Protein AF-A0A953AWW7-F1 (afdb_monomer_lite)

Foldseek 3Di:
DPDVPVCVVPVPDPDPPDPPVPVPPDPPCVCVVPPPDDQDDAQWAEWDQEPNWIWTFHFQFIWTQDPVSDTHTPDGHPGGWNYWYYDAQWIWTAHPQRWIWTDGDPPPTDIDHHDDDDPDPD

Secondary structure (DSSP, 8-state):
---TTTHHHHT-STT--PPPSHHHH--TTHHHHT-S-----SSEEEEEEETTEEEEEETTEEEEEPTTS-EEEEEE-SS-EEEEEEETTEEEEEETTS-EEEEESSS-S-EEPPPS-PPP--

Sequence (122 aa):
MPTRILDAVLGRGESAITVPALDGAFRANRRLDDAPGRFPIDRPGAIAVVSGELLVASGEEIRRLEADGSWTLVHRAKAAVTCLGGIAGGIAVGLEDGTVKIVGGPVGRRRVGPPPRGPCPG

Structure (mmCIF, N/CA/C/O backbone):
data_AF-A0A953AWW7-F1
#
_entry.id   AF-A0A953AWW7-F1
#
loop_
_atom_site.group_PDB
_atom_site.id
_atom_site.type_symbol
_atom_site.label_atom_id
_atom_site.label_alt_id
_atom_site.label_comp_id
_atom_site.label_asym_id
_atom_site.label_entity_id
_atom_site.label_seq_id
_atom_site.pdbx_PDB_ins_code
_atom_site.Cartn_x
_atom_site.Cartn_y
_atom_site.Cartn_z
_atom_site.occupancy
_atom_site.B_iso_or_equiv
_atom_site.auth_seq_id
_atom_site.auth_comp_id
_atom_site.auth_asym_id
_atom_site.auth_atom_id
_atom_site.pdbx_PDB_model_num
ATOM 1 N N . MET A 1 1 ? -15.120 -43.722 -30.038 1.00 43.38 1 MET A N 1
ATOM 2 C CA . MET A 1 1 ? -13.881 -43.010 -29.654 1.00 43.38 1 MET A CA 1
ATOM 3 C C . MET A 1 1 ? -14.191 -41.983 -28.556 1.00 43.38 1 MET A C 1
ATOM 5 O O . MET A 1 1 ? -14.335 -40.811 -28.883 1.00 43.38 1 MET A O 1
ATOM 9 N N . PRO A 1 2 ? -14.360 -42.373 -27.277 1.00 47.47 2 PRO A N 1
ATOM 10 C CA . PRO A 1 2 ? -14.602 -41.428 -26.191 1.00 47.47 2 PRO A CA 1
ATOM 11 C C . PRO A 1 2 ? -13.424 -41.446 -25.202 1.00 47.47 2 PRO A C 1
ATOM 13 O O . PRO A 1 2 ? -13.545 -41.988 -24.113 1.00 47.47 2 PRO A O 1
ATOM 16 N N . THR A 1 3 ? -12.263 -40.908 -25.583 1.00 52.38 3 THR A N 1
ATOM 17 C CA . THR A 1 3 ? -11.064 -40.945 -24.711 1.00 52.38 3 THR A CA 1
ATOM 18 C C . THR A 1 3 ? -10.692 -39.577 -24.131 1.00 52.38 3 THR A C 1
ATOM 20 O O . THR A 1 3 ? -9.959 -39.504 -23.159 1.00 52.38 3 THR A O 1
ATOM 23 N N . ARG A 1 4 ? -11.262 -38.472 -24.632 1.00 53.03 4 ARG A N 1
ATOM 24 C CA . ARG A 1 4 ? -10.834 -37.111 -24.241 1.00 53.03 4 ARG A CA 1
ATOM 25 C C . ARG A 1 4 ? -11.376 -36.589 -22.904 1.00 53.03 4 ARG A C 1
ATOM 27 O O . ARG A 1 4 ? -10.895 -35.571 -22.429 1.00 53.03 4 ARG A O 1
ATOM 34 N N . ILE A 1 5 ? -12.371 -37.246 -22.304 1.00 51.25 5 ILE A N 1
ATOM 35 C CA . ILE A 1 5 ? -12.990 -36.788 -21.041 1.00 51.25 5 ILE A CA 1
ATOM 36 C C . ILE A 1 5 ? -12.267 -37.375 -19.817 1.00 51.25 5 ILE A C 1
ATOM 38 O O . ILE A 1 5 ? -12.206 -36.736 -18.771 1.00 51.25 5 ILE A O 1
ATOM 42 N N . LEU A 1 6 ? -11.673 -38.563 -19.952 1.00 47.34 6 LEU A N 1
ATOM 43 C CA . LEU A 1 6 ? -10.975 -39.249 -18.859 1.00 47.34 6 LEU A CA 1
ATOM 44 C C . LEU A 1 6 ? -9.565 -38.681 -18.617 1.00 47.34 6 LEU A C 1
ATOM 46 O O . LEU A 1 6 ? -9.112 -38.651 -17.473 1.00 47.34 6 LEU A O 1
ATOM 50 N N . ASP A 1 7 ? -8.914 -38.144 -19.653 1.00 44.59 7 ASP A N 1
ATOM 51 C CA . ASP A 1 7 ? -7.570 -37.555 -19.537 1.00 44.59 7 ASP A CA 1
ATOM 52 C C . ASP A 1 7 ? -7.544 -36.251 -18.725 1.00 44.59 7 ASP A C 1
ATOM 54 O O . ASP A 1 7 ? -6.557 -35.961 -18.050 1.00 44.59 7 ASP A O 1
ATOM 58 N N . ALA A 1 8 ? -8.646 -35.495 -18.709 1.00 53.38 8 ALA A N 1
ATOM 59 C CA . ALA A 1 8 ? -8.753 -34.275 -17.908 1.00 53.38 8 ALA A CA 1
ATOM 60 C C . ALA A 1 8 ? -8.864 -34.558 -16.396 1.00 53.38 8 ALA A C 1
ATOM 62 O O . ALA A 1 8 ? -8.541 -33.693 -15.586 1.00 53.38 8 ALA A O 1
ATOM 63 N N . VAL A 1 9 ? -9.302 -35.762 -16.007 1.00 52.78 9 VAL A N 1
ATOM 64 C CA . VAL A 1 9 ? -9.519 -36.142 -14.599 1.00 52.78 9 VAL A CA 1
ATOM 65 C C . VAL A 1 9 ? -8.280 -36.796 -13.978 1.00 52.78 9 VAL A C 1
ATOM 67 O O . VAL A 1 9 ? -8.079 -36.696 -12.771 1.00 52.78 9 VAL A O 1
ATOM 70 N N . LEU A 1 10 ? -7.428 -37.448 -14.777 1.00 55.22 10 LEU A N 1
ATOM 71 C CA . LEU A 1 10 ? -6.320 -38.267 -14.266 1.00 55.22 10 LEU A CA 1
ATOM 72 C C . LEU A 1 10 ? -4.946 -37.580 -14.274 1.00 55.22 10 LEU A C 1
ATOM 74 O O . LEU A 1 10 ? -3.983 -38.177 -13.792 1.00 55.22 10 LEU A O 1
ATOM 78 N N . GLY A 1 11 ? -4.830 -36.347 -14.781 1.00 46.72 11 GLY A N 1
ATOM 79 C CA . GLY A 1 11 ? -3.615 -35.536 -14.619 1.00 46.72 11 GLY A CA 1
ATOM 80 C C . GLY A 1 11 ? -2.341 -36.189 -15.173 1.00 46.72 11 GLY A C 1
ATOM 81 O O . GLY A 1 11 ? -1.257 -35.990 -14.630 1.00 46.72 11 GLY A O 1
ATOM 82 N N . ARG A 1 12 ? -2.458 -36.994 -16.235 1.00 52.25 12 ARG A N 1
ATOM 83 C CA . ARG A 1 12 ? -1.320 -37.612 -16.933 1.00 52.25 12 ARG A CA 1
ATOM 84 C C . ARG A 1 12 ? -1.184 -37.056 -18.347 1.00 52.25 12 ARG A C 1
ATOM 86 O O . ARG A 1 12 ? -1.338 -37.762 -19.333 1.00 52.25 12 ARG A O 1
ATOM 93 N N . GLY A 1 13 ? -0.887 -35.767 -18.414 1.00 43.56 13 GLY A N 1
ATOM 94 C CA . GLY A 1 13 ? -0.348 -35.089 -19.587 1.00 43.56 13 GLY A CA 1
ATOM 95 C C . GLY A 1 13 ? 0.665 -34.075 -19.077 1.00 43.56 13 GLY A C 1
ATOM 96 O O . GLY A 1 13 ? 0.354 -33.305 -18.171 1.00 43.56 13 GLY A O 1
ATOM 97 N N . GLU A 1 14 ? 1.897 -34.160 -1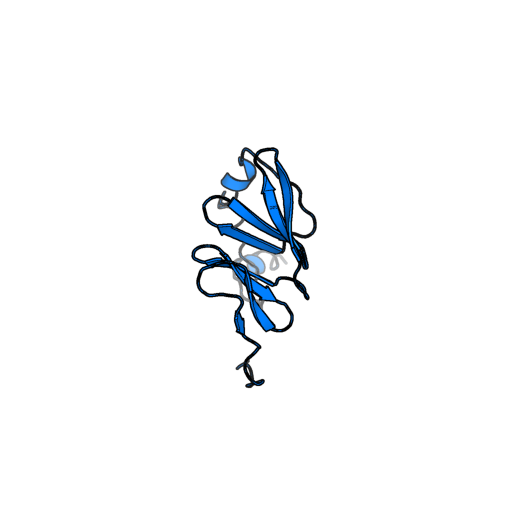9.565 1.00 52.12 14 GLU A N 1
ATOM 98 C CA . GLU A 1 14 ? 3.061 -33.449 -19.040 1.00 52.12 14 GLU A CA 1
ATOM 99 C C . GLU A 1 14 ? 2.802 -31.941 -18.857 1.00 52.12 14 GLU A C 1
ATOM 101 O O . GLU A 1 14 ? 2.558 -31.204 -19.807 1.00 52.12 14 GLU A O 1
ATOM 106 N N . SER A 1 15 ? 2.885 -31.493 -17.600 1.00 49.25 15 SER A N 1
ATOM 107 C CA . SER A 1 15 ? 3.003 -30.089 -17.190 1.00 49.25 15 SER A CA 1
ATOM 108 C C . SER A 1 15 ? 1.833 -29.145 -17.515 1.00 49.25 15 SER A C 1
ATOM 110 O O . SER A 1 15 ? 2.026 -28.006 -17.933 1.00 49.25 15 SER A O 1
ATOM 112 N N . ALA A 1 16 ? 0.602 -29.557 -17.213 1.00 45.19 16 ALA A N 1
ATOM 113 C CA . ALA A 1 16 ? -0.484 -28.610 -16.958 1.00 45.19 16 ALA A CA 1
ATOM 114 C C . ALA A 1 16 ? -0.656 -28.423 -15.443 1.00 45.19 16 ALA A C 1
ATOM 116 O O . ALA A 1 16 ? -1.515 -29.048 -14.823 1.00 45.19 16 ALA A O 1
ATOM 117 N N . ILE A 1 17 ? 0.158 -27.550 -14.838 1.00 46.38 17 ILE A N 1
AT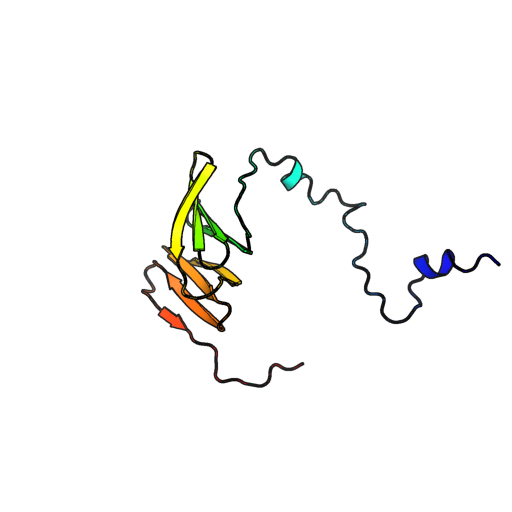OM 118 C CA . ILE A 1 17 ? -0.104 -27.019 -13.492 1.00 46.38 17 ILE A CA 1
ATOM 119 C C . ILE A 1 17 ? -1.289 -26.060 -13.633 1.00 46.38 17 ILE A C 1
ATOM 121 O O . ILE A 1 17 ? -1.152 -24.841 -13.693 1.00 46.38 17 ILE A O 1
ATOM 125 N N . THR A 1 18 ? -2.475 -26.633 -13.787 1.00 47.06 18 THR A N 1
ATOM 126 C CA . THR A 1 18 ? -3.711 -25.895 -13.597 1.00 47.06 18 THR A CA 1
ATOM 127 C C . THR A 1 18 ? -3.814 -25.653 -12.104 1.00 47.06 18 THR A C 1
ATOM 129 O O . THR A 1 18 ? -3.780 -26.591 -11.307 1.00 47.06 18 THR A O 1
ATOM 132 N N . VAL A 1 19 ? -3.900 -24.380 -11.715 1.00 57.50 19 VAL A N 1
ATOM 133 C CA . VAL A 1 19 ? -4.424 -24.029 -10.396 1.00 57.50 19 VAL A CA 1
ATOM 134 C C . VAL A 1 19 ? -5.727 -24.821 -10.274 1.00 57.50 19 VAL A C 1
ATOM 136 O O . VAL A 1 19 ? -6.573 -24.684 -11.166 1.00 57.50 19 VAL A O 1
ATOM 139 N N . PRO A 1 20 ? -5.883 -25.719 -9.283 1.00 49.34 20 PRO A N 1
ATOM 140 C CA . PRO A 1 20 ? -7.140 -26.433 -9.138 1.00 49.34 20 PRO A CA 1
ATOM 141 C C . PRO A 1 20 ? -8.255 -25.389 -9.083 1.00 49.34 20 PRO A C 1
ATOM 143 O O . PRO A 1 20 ? -8.031 -24.292 -8.568 1.00 49.34 20 PRO A O 1
ATOM 146 N N . ALA A 1 21 ? -9.435 -25.711 -9.618 1.00 49.12 21 ALA A N 1
ATOM 147 C CA . ALA A 1 21 ? -10.638 -24.886 -9.497 1.00 49.12 21 ALA A CA 1
ATOM 148 C C . ALA A 1 21 ? -11.092 -24.825 -8.023 1.00 49.12 21 ALA A C 1
ATOM 150 O O . ALA A 1 21 ? -12.150 -25.314 -7.638 1.00 49.12 21 ALA A O 1
ATOM 151 N N . LEU A 1 22 ? -10.244 -24.265 -7.169 1.00 47.84 22 LEU A N 1
ATOM 152 C CA . LEU A 1 22 ? -10.428 -24.109 -5.742 1.00 47.84 22 LEU A CA 1
ATOM 153 C C . LEU A 1 22 ? -11.310 -22.889 -5.446 1.00 47.84 22 LEU A C 1
ATOM 155 O O . LEU A 1 22 ? -11.826 -22.786 -4.341 1.00 47.84 22 LEU A O 1
ATOM 159 N N . ASP A 1 23 ? -11.561 -22.027 -6.439 1.00 54.19 23 ASP A N 1
ATOM 160 C CA . ASP A 1 23 ? -12.517 -20.914 -6.341 1.00 54.19 23 ASP A CA 1
ATOM 161 C C . ASP A 1 23 ? -13.987 -21.345 -6.492 1.00 54.19 23 ASP A C 1
ATOM 163 O O . ASP A 1 23 ? -14.891 -20.602 -6.120 1.00 54.19 23 ASP A O 1
ATOM 167 N N . GLY A 1 24 ? -14.262 -22.542 -7.025 1.00 50.28 24 GLY A N 1
ATOM 168 C CA . GLY A 1 24 ? -15.640 -23.006 -7.237 1.00 50.28 24 GLY A CA 1
ATOM 169 C C . GLY A 1 24 ? -16.252 -23.720 -6.027 1.00 50.28 24 GLY A C 1
ATOM 170 O O . GLY A 1 24 ? -17.437 -23.559 -5.739 1.00 50.28 24 GLY A O 1
ATOM 171 N N . ALA A 1 25 ? -15.451 -24.519 -5.312 1.00 47.38 25 ALA A N 1
ATOM 172 C CA . ALA A 1 25 ? -15.936 -25.391 -4.237 1.00 47.38 25 ALA A CA 1
ATOM 173 C C . ALA A 1 25 ? -15.775 -24.786 -2.830 1.00 47.38 25 ALA A C 1
ATOM 175 O O . ALA A 1 25 ? -16.544 -25.116 -1.926 1.00 47.38 25 ALA A O 1
ATOM 176 N N . PHE A 1 26 ? -14.823 -23.868 -2.640 1.00 47.69 26 PHE A N 1
ATOM 177 C CA . PHE A 1 26 ? -14.628 -23.150 -1.385 1.00 47.69 26 PHE A CA 1
ATOM 178 C C . PHE A 1 26 ? -15.033 -21.686 -1.570 1.00 47.69 26 PHE A C 1
ATOM 180 O O . PHE A 1 26 ? -14.349 -20.925 -2.241 1.00 47.69 26 PHE A O 1
ATOM 187 N N . ARG A 1 27 ? -16.137 -21.271 -0.9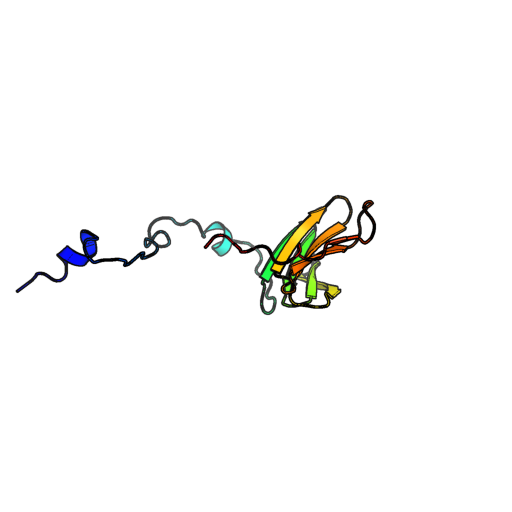30 1.00 54.94 27 ARG A N 1
ATOM 188 C CA . ARG A 1 27 ? -16.604 -19.871 -0.784 1.00 54.94 27 ARG A CA 1
ATOM 189 C C . ARG A 1 27 ? -15.613 -18.995 0.019 1.00 54.94 27 ARG A C 1
ATOM 191 O O . ARG A 1 27 ? -16.008 -18.296 0.950 1.00 54.94 27 ARG A O 1
ATOM 198 N N . ALA A 1 28 ? -14.320 -19.052 -0.281 1.00 55.16 28 ALA A N 1
ATOM 199 C CA . ALA A 1 28 ? -13.267 -18.368 0.465 1.00 55.16 28 ALA A CA 1
ATOM 200 C C . ALA A 1 28 ? -13.398 -16.837 0.371 1.00 55.16 28 ALA A C 1
ATOM 202 O O . ALA A 1 28 ? -13.165 -16.134 1.353 1.00 55.16 28 ALA A O 1
ATOM 203 N N . ASN A 1 29 ? -13.884 -16.327 -0.763 1.00 63.06 29 ASN A N 1
ATOM 204 C CA . ASN A 1 29 ? -13.980 -14.888 -1.014 1.00 63.06 29 ASN A CA 1
ATOM 205 C C . ASN A 1 29 ? -15.301 -14.254 -0.567 1.00 63.06 29 ASN A C 1
ATOM 207 O O . ASN A 1 29 ? -15.466 -13.047 -0.705 1.00 63.06 29 ASN A O 1
ATOM 211 N N . ARG A 1 30 ? -16.209 -15.009 0.069 1.00 67.88 30 ARG A N 1
ATOM 212 C CA . ARG A 1 30 ? -17.491 -14.458 0.534 1.00 67.88 30 ARG A CA 1
ATOM 213 C C . ARG A 1 30 ? -17.312 -13.270 1.488 1.00 67.88 30 ARG A C 1
ATOM 215 O O . ARG A 1 30 ? -18.100 -12.339 1.458 1.00 67.88 30 ARG A O 1
ATOM 222 N N . ARG A 1 31 ? -16.246 -13.258 2.295 1.00 70.25 31 ARG A N 1
ATOM 223 C CA . ARG A 1 31 ? -15.926 -12.112 3.167 1.00 70.25 31 ARG A CA 1
ATOM 224 C C . ARG A 1 31 ? -15.588 -10.834 2.390 1.00 70.25 31 ARG A C 1
ATOM 226 O O . ARG A 1 31 ? -15.822 -9.754 2.912 1.00 70.25 31 ARG A O 1
ATOM 233 N N . LEU A 1 32 ? -15.025 -10.957 1.187 1.00 74.00 32 LEU A N 1
ATOM 234 C CA . LEU A 1 32 ? -14.785 -9.832 0.278 1.00 74.00 32 LEU A CA 1
ATOM 235 C C . LEU A 1 32 ? -16.071 -9.447 -0.462 1.00 74.00 32 LEU A C 1
ATOM 237 O O . LEU A 1 32 ? -16.322 -8.263 -0.669 1.00 74.00 32 LEU A O 1
ATOM 241 N N . ASP A 1 33 ? -16.894 -10.433 -0.831 1.00 78.00 33 ASP A N 1
ATOM 242 C CA . ASP A 1 33 ? -18.168 -10.188 -1.510 1.00 78.00 33 ASP A CA 1
ATOM 243 C C . ASP A 1 33 ? -19.164 -9.438 -0.624 1.00 78.00 33 ASP A C 1
ATOM 245 O O . ASP A 1 33 ? -19.720 -8.424 -1.054 1.00 78.00 33 ASP A O 1
ATOM 249 N N . ASP A 1 34 ? -19.302 -9.907 0.617 1.00 80.94 34 ASP A N 1
ATOM 250 C CA . ASP A 1 34 ? -20.176 -9.372 1.663 1.00 80.94 34 ASP A CA 1
ATOM 251 C C . ASP A 1 34 ? -19.536 -8.183 2.410 1.00 80.94 34 ASP A C 1
ATOM 253 O O . ASP A 1 34 ? -20.089 -7.698 3.401 1.00 80.94 34 ASP A O 1
ATOM 257 N N . ALA A 1 35 ? -18.352 -7.721 1.984 1.00 82.81 35 ALA A N 1
ATOM 258 C CA . ALA A 1 35 ? -17.679 -6.603 2.630 1.00 82.81 35 ALA A CA 1
ATOM 259 C C . ALA A 1 35 ? -18.562 -5.341 2.550 1.00 82.81 35 ALA A C 1
ATOM 261 O O . ALA A 1 35 ? -19.005 -4.968 1.460 1.00 82.81 35 ALA A O 1
ATOM 262 N N . PRO A 1 36 ? -18.788 -4.636 3.674 1.00 82.19 36 PRO A N 1
ATOM 263 C CA . PRO A 1 36 ? -19.709 -3.499 3.725 1.00 82.19 36 PRO A CA 1
ATOM 264 C C . PRO A 1 36 ? -19.208 -2.274 2.946 1.00 82.19 36 PRO A C 1
ATOM 266 O O . PRO A 1 36 ? -19.982 -1.359 2.681 1.00 82.19 36 PRO A O 1
ATOM 269 N N . GLY A 1 37 ? -17.922 -2.243 2.587 1.00 84.06 37 GLY A N 1
ATOM 270 C CA . GLY A 1 37 ? -17.296 -1.146 1.861 1.00 84.06 37 GLY A CA 1
ATOM 271 C C . GLY A 1 37 ? -16.457 -1.651 0.694 1.00 84.06 37 GLY A C 1
ATOM 272 O O . GLY A 1 37 ? -15.673 -2.590 0.833 1.00 84.06 37 GLY A O 1
ATOM 273 N N . ARG A 1 38 ? -16.605 -0.992 -0.456 1.00 88.00 38 ARG A N 1
ATOM 274 C CA . ARG A 1 38 ? -15.754 -1.155 -1.637 1.00 88.00 38 ARG A CA 1
ATOM 275 C C . ARG A 1 38 ? -15.244 0.223 -2.021 1.00 88.00 38 ARG A C 1
ATOM 277 O O . ARG A 1 38 ? -16.031 1.085 -2.399 1.00 88.00 38 ARG A O 1
ATOM 284 N N . PHE A 1 39 ? -13.937 0.420 -1.911 1.00 92.31 39 PHE A N 1
ATOM 285 C CA . PHE A 1 39 ? -13.303 1.714 -2.146 1.00 92.31 39 PHE A CA 1
ATOM 286 C C . PHE A 1 39 ? -12.489 1.640 -3.438 1.00 92.31 39 PHE A C 1
ATOM 288 O O . PHE A 1 39 ? -11.438 0.994 -3.449 1.00 92.31 39 PHE A O 1
ATOM 295 N N . PRO A 1 40 ? -12.972 2.230 -4.547 1.00 91.94 40 PRO A N 1
ATOM 296 C CA . PRO A 1 40 ? -12.256 2.178 -5.810 1.00 91.94 40 PRO A CA 1
ATOM 297 C C . PRO A 1 40 ? -10.942 2.953 -5.698 1.00 91.94 40 PRO A C 1
ATOM 299 O O . PRO A 1 40 ? -10.889 4.057 -5.158 1.00 91.94 40 PRO A O 1
ATOM 302 N N . ILE A 1 41 ? -9.878 2.364 -6.227 1.00 93.56 41 ILE A N 1
ATOM 303 C CA . ILE A 1 41 ? -8.568 2.986 -6.381 1.00 93.56 41 ILE A CA 1
ATOM 304 C C .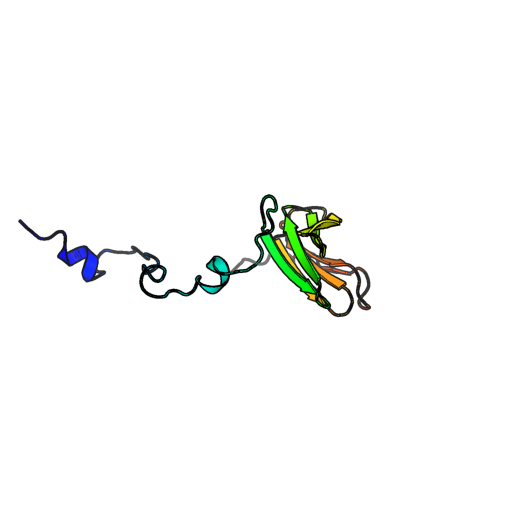 ILE A 1 41 ? -7.969 2.471 -7.684 1.00 93.56 41 ILE A C 1
ATOM 306 O O . ILE A 1 41 ? -8.187 1.318 -8.061 1.00 93.56 41 ILE A O 1
ATOM 310 N N . ASP A 1 42 ? -7.249 3.333 -8.389 1.00 92.62 42 ASP A N 1
ATOM 311 C CA . ASP A 1 42 ? -6.569 2.924 -9.610 1.00 92.62 42 ASP A CA 1
ATOM 312 C C . ASP A 1 42 ? -5.380 2.009 -9.279 1.00 92.62 42 ASP A C 1
ATOM 314 O O . ASP A 1 42 ? -4.673 2.236 -8.301 1.00 92.62 42 ASP A O 1
ATOM 318 N N . ARG A 1 43 ? -5.181 0.961 -10.086 1.00 90.06 43 ARG A N 1
ATOM 319 C CA . ARG A 1 43 ? -4.008 0.060 -10.057 1.00 90.06 43 ARG A CA 1
ATOM 320 C C . ARG A 1 43 ? -3.485 -0.311 -8.643 1.00 90.06 43 ARG A C 1
ATOM 322 O O . ARG A 1 43 ? -2.299 -0.089 -8.370 1.00 90.06 43 ARG A O 1
ATOM 329 N N . PRO A 1 44 ? -4.309 -0.892 -7.746 1.00 91.81 44 PRO A N 1
ATOM 330 C CA . PRO A 1 44 ? -3.853 -1.300 -6.415 1.00 91.81 44 PRO A CA 1
ATOM 331 C C . PRO A 1 44 ? -2.756 -2.371 -6.516 1.00 91.81 44 PRO A C 1
ATOM 333 O O . PRO A 1 44 ? -2.939 -3.385 -7.186 1.00 91.81 44 PRO A O 1
ATOM 336 N N . GLY A 1 45 ? -1.620 -2.143 -5.852 1.00 91.94 45 GLY A N 1
ATOM 337 C CA . GLY A 1 45 ? -0.458 -3.040 -5.876 1.00 91.94 45 GLY A CA 1
ATOM 338 C C . GLY A 1 45 ? -0.184 -3.734 -4.541 1.00 91.94 45 GLY A C 1
ATOM 339 O O . GLY A 1 45 ? -0.126 -4.957 -4.474 1.00 91.94 45 GLY A O 1
ATOM 340 N N . ALA A 1 46 ? -0.028 -2.960 -3.466 1.00 94.38 46 ALA A N 1
ATOM 341 C CA . ALA A 1 46 ? 0.260 -3.464 -2.120 1.00 94.38 46 ALA A CA 1
ATOM 342 C C . ALA A 1 46 ? -0.602 -2.743 -1.078 1.00 94.38 46 ALA A C 1
ATOM 344 O O . ALA A 1 46 ? -1.009 -1.606 -1.295 1.00 94.38 46 ALA A O 1
ATOM 345 N N . ILE A 1 47 ? -0.869 -3.383 0.059 1.00 95.12 47 ILE A N 1
ATOM 346 C CA . ILE A 1 47 ? -1.710 -2.834 1.129 1.00 95.12 47 ILE A CA 1
ATOM 347 C C . ILE A 1 47 ? -1.098 -3.134 2.498 1.00 95.12 47 ILE A C 1
ATOM 349 O O . ILE A 1 47 ? -0.505 -4.193 2.689 1.00 95.12 47 ILE A O 1
ATOM 353 N N . ALA A 1 48 ? -1.241 -2.219 3.454 1.00 94.81 48 ALA A N 1
ATOM 354 C CA . ALA A 1 48 ? -0.911 -2.468 4.855 1.00 94.81 48 ALA A CA 1
ATOM 355 C C . ALA A 1 48 ? -1.840 -1.678 5.774 1.00 94.81 48 ALA A C 1
ATOM 357 O O . ALA A 1 48 ? -2.321 -0.604 5.418 1.00 94.81 48 ALA A O 1
ATOM 358 N N . VAL A 1 49 ? -2.045 -2.203 6.980 1.00 93.88 49 VAL A N 1
ATOM 359 C CA . VAL A 1 49 ? -2.699 -1.476 8.068 1.00 93.88 49 VAL A CA 1
ATOM 360 C C . VAL A 1 49 ? -1.625 -1.015 9.042 1.00 93.88 49 VAL A C 1
ATOM 362 O O . VAL A 1 49 ? -0.867 -1.834 9.561 1.00 93.88 49 VAL A O 1
ATOM 365 N N . VAL A 1 50 ? -1.548 0.292 9.284 1.00 91.12 50 VAL A N 1
ATOM 366 C CA . VAL A 1 50 ? -0.552 0.901 10.173 1.00 91.12 50 VAL A CA 1
ATOM 367 C C . VAL A 1 50 ? -1.272 1.791 11.164 1.00 91.12 50 VAL A C 1
ATOM 369 O O . VAL A 1 50 ? -1.962 2.720 10.768 1.00 91.12 50 VAL A O 1
ATOM 372 N N . SER A 1 51 ? -1.148 1.484 12.456 1.00 88.56 51 SER A N 1
ATOM 373 C CA . SER A 1 51 ? -1.844 2.218 13.525 1.00 88.56 51 SER A CA 1
ATOM 374 C C . SER A 1 51 ? -3.367 2.327 13.317 1.00 88.56 51 SER A C 1
ATOM 376 O O . SER A 1 51 ? -3.977 3.312 13.714 1.00 88.56 51 SER A O 1
ATOM 378 N N . GLY A 1 52 ? -3.980 1.317 12.688 1.00 90.94 52 GLY A N 1
ATOM 379 C CA . GLY A 1 52 ? -5.415 1.296 12.374 1.00 90.94 52 GLY A CA 1
ATOM 380 C C . GLY A 1 52 ? -5.799 1.978 11.056 1.00 90.94 52 GLY A C 1
ATOM 381 O O . GLY A 1 52 ? -6.961 1.918 10.670 1.00 90.94 52 GLY A O 1
ATOM 382 N N . GLU A 1 53 ? -4.845 2.569 10.337 1.00 92.75 53 GLU A N 1
ATOM 383 C CA . GLU A 1 53 ? -5.088 3.245 9.062 1.00 92.75 53 GLU A CA 1
ATOM 384 C C . GLU A 1 53 ? -4.741 2.333 7.888 1.00 92.75 53 GLU A C 1
ATOM 386 O O . GLU A 1 53 ? -3.689 1.687 7.877 1.00 92.75 53 GLU A O 1
ATOM 391 N N . LEU A 1 54 ? -5.622 2.281 6.888 1.00 94.56 54 LEU A N 1
ATOM 392 C CA . LEU A 1 54 ? -5.410 1.488 5.684 1.00 94.56 54 LEU A CA 1
ATOM 393 C C . LEU A 1 54 ? -4.601 2.287 4.663 1.00 94.56 54 LEU A C 1
ATOM 395 O O . LEU A 1 54 ? -5.049 3.326 4.180 1.00 94.56 54 LEU A O 1
ATOM 399 N N . LEU A 1 55 ? -3.432 1.768 4.303 1.00 96.12 55 LEU A N 1
ATOM 400 C CA . LEU A 1 55 ? -2.561 2.325 3.276 1.00 96.12 55 LEU A CA 1
ATOM 401 C C . LEU A 1 55 ? -2.538 1.402 2.063 1.00 96.12 55 LEU A C 1
ATOM 403 O O . LEU A 1 55 ? -2.296 0.205 2.208 1.00 96.12 55 LEU A O 1
ATOM 407 N N . VAL A 1 56 ? -2.722 1.962 0.872 1.00 97.12 56 VAL A N 1
ATOM 408 C CA . VAL A 1 56 ? -2.636 1.252 -0.407 1.00 97.12 56 VAL A CA 1
ATOM 409 C C . VAL A 1 56 ? -1.583 1.905 -1.290 1.00 97.12 56 VAL A C 1
ATOM 411 O O . VAL A 1 56 ? -1.541 3.124 -1.452 1.00 97.12 56 VAL A O 1
ATOM 414 N N . ALA A 1 57 ? -0.737 1.077 -1.885 1.00 97.12 57 ALA A N 1
ATOM 415 C CA . ALA A 1 57 ? 0.155 1.456 -2.960 1.00 97.12 57 ALA A CA 1
ATOM 416 C C . ALA A 1 57 ? -0.574 1.393 -4.310 1.00 97.12 57 ALA A C 1
ATOM 418 O O . ALA A 1 57 ? -1.180 0.376 -4.644 1.00 97.12 57 ALA A O 1
ATOM 419 N N . SER A 1 58 ? -0.467 2.463 -5.091 1.00 96.56 58 SER A N 1
ATOM 420 C CA . SER A 1 58 ? -0.999 2.614 -6.445 1.00 96.56 58 SER A CA 1
ATOM 421 C C . SER A 1 58 ? 0.120 3.149 -7.338 1.00 96.56 58 SER A C 1
ATOM 423 O O . SER A 1 58 ? 0.367 4.358 -7.397 1.00 96.56 58 SER A O 1
ATOM 425 N N . GLY A 1 59 ? 0.845 2.246 -8.001 1.00 95.62 59 GLY A N 1
ATOM 426 C CA . GLY A 1 59 ? 2.067 2.598 -8.727 1.00 95.62 59 GLY A CA 1
ATOM 427 C C . GLY A 1 59 ? 3.122 3.179 -7.782 1.00 95.62 59 GLY A C 1
ATOM 428 O O . GLY A 1 59 ? 3.603 2.491 -6.890 1.00 95.62 59 GLY A O 1
ATOM 429 N N . GLU A 1 60 ? 3.487 4.445 -7.966 1.00 96.38 60 GLU A N 1
ATOM 430 C CA . GLU A 1 60 ? 4.489 5.143 -7.141 1.00 96.38 60 GLU A CA 1
ATOM 431 C C . GLU A 1 60 ? 3.892 5.815 -5.897 1.00 96.38 60 GLU A C 1
ATOM 433 O O . GLU A 1 60 ? 4.615 6.373 -5.070 1.00 96.38 60 GLU A O 1
ATOM 438 N N . GLU A 1 61 ? 2.568 5.825 -5.773 1.00 96.88 61 GLU A N 1
ATOM 439 C CA . GLU A 1 61 ? 1.863 6.549 -4.725 1.00 96.88 61 GLU A CA 1
ATOM 440 C C . GLU A 1 61 ? 1.448 5.621 -3.596 1.00 96.88 61 GLU A C 1
ATOM 442 O O . GLU A 1 61 ? 0.963 4.519 -3.826 1.00 96.88 61 GLU A O 1
ATOM 447 N N . ILE A 1 62 ? 1.581 6.104 -2.367 1.00 96.56 62 ILE A N 1
ATOM 448 C CA . ILE A 1 62 ? 1.029 5.477 -1.173 1.00 96.56 62 ILE A CA 1
ATOM 449 C C . ILE A 1 62 ? -0.098 6.381 -0.704 1.00 96.56 62 ILE A C 1
ATOM 451 O O . ILE A 1 62 ? 0.137 7.538 -0.337 1.00 96.56 62 ILE A O 1
ATOM 455 N N . ARG A 1 63 ? -1.319 5.859 -0.751 1.00 96.88 63 ARG A N 1
ATOM 456 C CA . ARG A 1 63 ? -2.539 6.569 -0.382 1.00 96.88 63 ARG A CA 1
ATOM 457 C C . ARG A 1 63 ? -3.152 5.953 0.866 1.00 96.88 63 ARG A C 1
ATOM 459 O O . ARG A 1 63 ? -3.094 4.741 1.051 1.00 96.88 63 ARG A O 1
ATOM 466 N N . ARG A 1 64 ? -3.742 6.786 1.710 1.00 96.44 64 ARG A N 1
ATOM 467 C CA . ARG A 1 64 ? -4.496 6.390 2.896 1.00 96.44 64 ARG A CA 1
ATOM 468 C C . ARG A 1 64 ? -5.984 6.459 2.603 1.00 96.44 64 ARG A C 1
ATOM 470 O O . ARG A 1 64 ? -6.422 7.430 1.993 1.00 96.44 64 ARG A O 1
ATOM 477 N N . LEU A 1 65 ? -6.730 5.453 3.050 1.00 96.38 65 LEU A N 1
ATOM 478 C CA . LEU A 1 65 ? -8.187 5.497 3.046 1.00 96.38 65 LEU A CA 1
ATOM 479 C C . LEU A 1 65 ? -8.669 6.348 4.223 1.00 96.38 65 LEU A C 1
ATOM 481 O O . LEU A 1 65 ? -8.336 6.055 5.372 1.00 96.38 65 LEU A O 1
ATOM 485 N N . GLU A 1 66 ? -9.450 7.381 3.937 1.00 95.88 66 GLU A N 1
ATOM 486 C CA . GLU A 1 66 ? -10.105 8.199 4.953 1.00 95.88 66 GLU A CA 1
ATOM 487 C C . GLU A 1 66 ? -11.466 7.621 5.355 1.00 95.88 66 GLU A C 1
ATOM 489 O O . GLU A 1 66 ? -12.043 6.770 4.676 1.00 95.88 66 GLU A O 1
ATOM 494 N N . ALA A 1 67 ? -12.002 8.101 6.480 1.00 92.31 67 ALA A N 1
ATOM 495 C CA . ALA A 1 67 ? -13.273 7.623 7.027 1.00 92.31 67 ALA A CA 1
ATOM 496 C C . ALA A 1 67 ? -14.478 7.865 6.096 1.00 92.31 67 ALA A C 1
ATOM 498 O O . ALA A 1 67 ? -15.463 7.135 6.173 1.00 92.31 67 ALA A O 1
ATOM 499 N N . ASP A 1 68 ? -14.400 8.865 5.214 1.00 93.12 68 ASP A N 1
ATOM 500 C CA . ASP A 1 68 ? -15.417 9.161 4.198 1.00 93.12 68 ASP A CA 1
ATOM 501 C C . ASP A 1 68 ? -15.277 8.300 2.925 1.00 93.12 68 ASP A C 1
ATOM 503 O O . ASP A 1 68 ? -16.074 8.430 1.996 1.00 93.12 68 ASP A O 1
ATOM 507 N N . GLY A 1 69 ? -14.283 7.405 2.878 1.00 93.12 69 GLY A N 1
ATOM 508 C CA . GLY A 1 69 ? -13.989 6.547 1.735 1.00 93.12 69 GLY A CA 1
ATOM 509 C C . GLY A 1 69 ? -13.116 7.194 0.657 1.00 93.12 69 GLY A C 1
ATOM 510 O O . GLY A 1 69 ? -12.861 6.560 -0.370 1.00 93.12 69 GLY A O 1
ATOM 511 N N . SER A 1 70 ? -12.658 8.432 0.864 1.00 95.00 70 SER A N 1
ATOM 512 C CA . SER A 1 70 ? -11.716 9.108 -0.027 1.00 95.00 70 SER A CA 1
ATOM 513 C C . SER A 1 70 ? -10.273 8.636 0.190 1.00 95.00 70 SER A C 1
ATOM 515 O O . SER A 1 70 ? -9.939 8.003 1.193 1.00 95.00 70 SER A O 1
ATOM 517 N N . TRP A 1 71 ? -9.404 8.924 -0.783 1.00 96.62 71 TRP A N 1
ATOM 518 C CA . TRP A 1 71 ? -7.989 8.555 -0.738 1.00 96.62 71 TRP A CA 1
ATOM 519 C C . TRP A 1 71 ? -7.097 9.791 -0.638 1.00 96.62 71 TRP A C 1
ATOM 521 O O . TRP A 1 71 ? -7.061 10.605 -1.562 1.00 96.62 71 TRP A O 1
ATOM 531 N N . THR A 1 72 ? -6.294 9.873 0.421 1.00 96.88 72 THR A N 1
ATOM 532 C CA . THR A 1 72 ? -5.310 10.948 0.624 1.00 96.88 72 THR A CA 1
ATOM 533 C C . THR A 1 72 ? -3.905 10.464 0.280 1.00 96.88 72 THR A C 1
ATOM 535 O O . THR A 1 72 ? -3.488 9.392 0.714 1.00 96.88 72 THR A O 1
ATOM 538 N N . LEU A 1 73 ? -3.126 11.249 -0.469 1.00 96.06 73 LEU A N 1
ATOM 539 C CA . LEU A 1 73 ? -1.722 10.932 -0.747 1.00 96.06 73 LEU A CA 1
ATOM 540 C C . LEU A 1 73 ? -0.863 11.114 0.516 1.00 96.06 73 LEU A C 1
ATOM 542 O O . LEU A 1 73 ? -0.720 12.225 1.017 1.00 96.06 73 LEU A O 1
ATOM 546 N N . VAL A 1 74 ? -0.228 10.038 0.980 1.00 93.88 74 VAL A N 1
ATOM 547 C CA . VAL A 1 74 ? 0.692 10.056 2.133 1.00 93.88 74 VAL A CA 1
ATOM 548 C C . VAL A 1 74 ? 2.139 10.209 1.679 1.00 93.88 74 VAL A C 1
ATOM 550 O O . VAL A 1 74 ? 2.931 10.931 2.284 1.00 93.88 74 VAL A O 1
ATOM 553 N N . HIS A 1 75 ? 2.515 9.511 0.607 1.00 93.94 75 HIS A N 1
ATOM 554 C CA . HIS A 1 75 ? 3.880 9.534 0.100 1.00 93.94 75 HIS A CA 1
ATOM 555 C C . HIS A 1 75 ? 3.927 9.215 -1.393 1.00 93.94 75 HIS A C 1
ATOM 557 O O . HIS A 1 75 ? 3.193 8.357 -1.872 1.00 93.94 75 HIS A O 1
ATOM 563 N N . ARG A 1 76 ? 4.848 9.862 -2.114 1.00 95.50 76 ARG A N 1
ATOM 564 C CA . ARG A 1 76 ? 5.208 9.500 -3.487 1.00 95.50 76 ARG A CA 1
ATOM 565 C C . ARG A 1 76 ? 6.636 8.964 -3.514 1.00 95.50 76 ARG A C 1
ATOM 567 O O . ARG A 1 76 ? 7.580 9.665 -3.139 1.00 95.50 76 ARG A O 1
ATOM 574 N N . ALA A 1 77 ? 6.777 7.714 -3.931 1.00 93.81 77 ALA A N 1
ATOM 575 C CA . ALA A 1 77 ? 8.051 7.061 -4.160 1.00 93.81 77 ALA A CA 1
ATOM 576 C C . ALA A 1 77 ? 8.706 7.553 -5.464 1.00 93.81 77 ALA A C 1
ATOM 578 O O . ALA A 1 77 ? 8.135 8.330 -6.217 1.00 93.81 77 ALA A O 1
ATOM 579 N N . LYS A 1 78 ? 9.949 7.123 -5.709 1.00 93.00 78 LYS A N 1
ATOM 580 C CA . LYS A 1 78 ? 10.706 7.466 -6.933 1.00 93.00 78 LYS A CA 1
ATOM 581 C C . LYS A 1 78 ? 10.617 6.389 -8.027 1.00 93.00 78 LYS A C 1
ATOM 583 O O . LYS A 1 78 ? 11.276 6.522 -9.047 1.00 93.00 78 LYS A O 1
ATOM 588 N N . ALA A 1 79 ? 9.916 5.300 -7.734 1.00 94.69 79 ALA A N 1
ATOM 589 C CA . ALA A 1 79 ? 9.694 4.139 -8.585 1.00 94.69 79 ALA A CA 1
ATOM 590 C C . ALA A 1 79 ? 8.434 3.426 -8.070 1.00 94.69 79 ALA A C 1
ATOM 592 O O . ALA A 1 79 ? 7.990 3.712 -6.949 1.00 94.69 79 ALA A O 1
ATOM 593 N N . ALA A 1 80 ? 7.874 2.509 -8.861 1.00 95.62 80 ALA A N 1
ATOM 594 C CA . ALA A 1 80 ? 6.677 1.776 -8.474 1.00 95.62 80 ALA A CA 1
ATOM 595 C C . ALA A 1 80 ? 6.910 0.996 -7.172 1.00 95.62 80 ALA A C 1
ATOM 597 O O . ALA A 1 80 ? 7.953 0.367 -6.972 1.00 95.62 80 ALA A O 1
ATOM 598 N N . VAL A 1 81 ? 5.938 1.072 -6.268 1.00 96.38 81 VAL A N 1
ATOM 599 C CA . VAL A 1 81 ? 5.949 0.369 -4.991 1.00 96.38 81 VAL A CA 1
ATOM 600 C C . VAL A 1 81 ? 5.553 -1.081 -5.237 1.00 96.38 81 VAL A C 1
ATOM 602 O O . VAL A 1 81 ? 4.474 -1.361 -5.755 1.00 96.38 81 VAL A O 1
ATOM 605 N N . THR A 1 82 ? 6.424 -2.002 -4.843 1.00 96.12 82 THR A N 1
ATOM 606 C CA . THR A 1 82 ? 6.238 -3.449 -5.021 1.00 96.12 82 THR A CA 1
ATOM 607 C C . THR A 1 82 ? 5.898 -4.156 -3.716 1.00 96.12 82 THR A C 1
ATOM 609 O O . THR A 1 82 ? 5.275 -5.214 -3.736 1.00 96.12 82 THR A O 1
ATOM 612 N N . CYS A 1 83 ? 6.251 -3.571 -2.567 1.00 94.62 83 CYS A N 1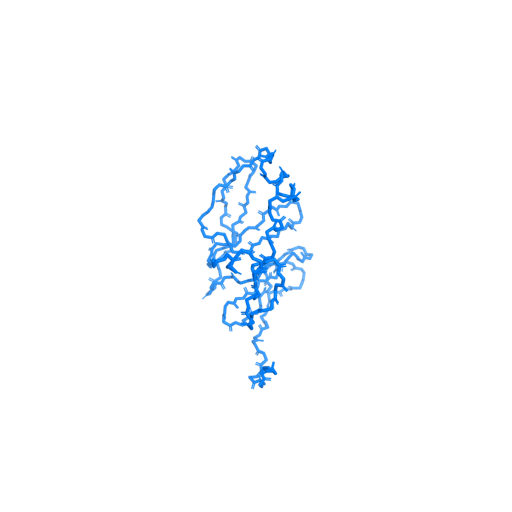
ATOM 613 C CA . CYS A 1 83 ? 5.818 -4.060 -1.264 1.00 94.62 83 CYS A CA 1
ATOM 614 C C . CYS A 1 83 ? 5.681 -2.932 -0.235 1.00 94.62 83 CYS A C 1
ATOM 616 O O . CYS A 1 83 ? 6.352 -1.899 -0.305 1.00 94.62 83 CYS A O 1
ATOM 618 N N . LEU A 1 84 ? 4.793 -3.147 0.734 1.00 95.50 84 LEU A N 1
ATOM 619 C CA . LEU A 1 84 ? 4.473 -2.202 1.795 1.00 95.50 84 LEU A CA 1
ATOM 620 C C . LEU A 1 84 ? 4.375 -2.963 3.121 1.00 95.50 84 LEU A C 1
ATOM 622 O O . LEU A 1 84 ? 3.777 -4.035 3.174 1.00 95.50 84 LEU A O 1
ATOM 626 N N . GLY A 1 85 ? 4.941 -2.412 4.191 1.00 94.81 85 GLY A N 1
ATOM 627 C CA . GLY A 1 85 ? 4.849 -2.994 5.527 1.00 94.81 85 GLY A CA 1
ATOM 628 C C . GLY A 1 85 ? 4.808 -1.924 6.608 1.00 94.81 85 GLY A C 1
ATOM 629 O O . GLY A 1 85 ? 5.535 -0.935 6.541 1.00 94.81 85 GLY A O 1
ATOM 630 N N . GLY A 1 86 ? 3.957 -2.121 7.612 1.00 92.81 86 GLY A N 1
ATOM 631 C CA . GLY A 1 86 ? 3.927 -1.262 8.790 1.00 92.81 86 GLY A CA 1
ATOM 632 C C . GLY A 1 86 ? 5.161 -1.462 9.663 1.00 92.81 86 GLY A C 1
ATOM 633 O O . GLY A 1 86 ? 5.597 -2.589 9.891 1.00 92.81 86 GLY A O 1
ATOM 634 N N . ILE A 1 87 ? 5.703 -0.365 10.180 1.00 89.88 87 ILE A N 1
ATOM 635 C CA . ILE A 1 87 ? 6.686 -0.370 11.265 1.00 89.88 87 ILE A CA 1
ATOM 636 C C . ILE A 1 87 ? 6.207 0.578 12.370 1.00 89.88 87 ILE A C 1
ATOM 638 O O . ILE A 1 87 ? 5.302 1.385 12.156 1.00 89.88 87 ILE A O 1
ATOM 642 N N . ALA A 1 88 ? 6.814 0.519 13.556 1.00 86.69 88 ALA A N 1
ATOM 643 C CA . ALA A 1 88 ? 6.474 1.447 14.633 1.00 86.69 88 ALA A CA 1
ATOM 644 C C . ALA A 1 88 ? 6.605 2.908 14.152 1.00 86.69 88 ALA A C 1
ATOM 646 O O . ALA A 1 88 ? 7.693 3.353 13.797 1.00 86.69 88 ALA A O 1
ATOM 647 N N . GLY A 1 89 ? 5.487 3.639 14.110 1.00 83.69 89 GLY A N 1
ATOM 648 C CA . GLY A 1 89 ? 5.432 5.050 13.712 1.00 83.69 89 GLY A CA 1
ATOM 649 C C . GLY A 1 89 ? 5.675 5.351 12.226 1.00 83.69 89 GLY A C 1
ATOM 650 O O . GLY A 1 89 ? 5.871 6.518 11.889 1.00 83.69 89 GLY A O 1
ATOM 651 N N . GLY A 1 90 ? 5.699 4.352 11.337 1.00 90.69 90 GLY A N 1
ATOM 652 C CA . GLY A 1 90 ? 5.975 4.573 9.915 1.00 90.69 90 GLY A CA 1
ATOM 653 C C . GLY A 1 90 ? 5.736 3.354 9.028 1.00 90.69 90 GLY A C 1
ATOM 654 O O . GLY A 1 90 ? 5.068 2.397 9.413 1.00 90.69 90 GLY A O 1
ATOM 655 N N . ILE A 1 91 ? 6.322 3.383 7.832 1.00 93.25 91 ILE A N 1
ATOM 656 C CA . ILE A 1 91 ? 6.235 2.304 6.842 1.00 93.25 91 ILE A CA 1
ATOM 657 C C . ILE A 1 91 ? 7.591 1.945 6.243 1.00 93.25 91 ILE A C 1
ATOM 659 O O . ILE A 1 91 ? 8.440 2.806 6.006 1.00 93.25 91 ILE A O 1
ATOM 663 N N . ALA A 1 92 ? 7.752 0.661 5.941 1.00 94.12 92 ALA A N 1
ATOM 664 C CA . ALA A 1 92 ? 8.749 0.142 5.024 1.00 94.12 92 ALA A CA 1
ATOM 665 C C . ALA A 1 92 ? 8.137 0.008 3.623 1.00 94.12 92 ALA A C 1
ATOM 667 O O . ALA A 1 92 ? 7.031 -0.507 3.459 1.00 94.12 92 ALA A O 1
ATOM 668 N N . VAL A 1 93 ? 8.867 0.482 2.618 1.00 95.19 93 VAL A N 1
ATOM 669 C CA . VAL A 1 93 ? 8.429 0.555 1.223 1.00 95.19 93 VAL A CA 1
ATOM 670 C C . VAL A 1 93 ? 9.496 -0.090 0.352 1.00 95.19 93 VAL A C 1
ATOM 672 O O . VAL A 1 93 ? 10.616 0.420 0.290 1.00 95.19 93 VAL A O 1
ATOM 675 N N . GLY A 1 94 ? 9.168 -1.192 -0.315 1.00 94.94 94 GLY A N 1
ATOM 676 C CA . GLY A 1 94 ? 10.008 -1.760 -1.367 1.00 94.94 94 GLY A CA 1
ATOM 677 C C . GLY A 1 94 ? 9.608 -1.218 -2.728 1.00 94.94 94 GLY A C 1
ATOM 678 O O . GLY A 1 94 ? 8.425 -1.023 -3.012 1.00 94.94 94 GLY A O 1
ATOM 679 N N . LEU A 1 95 ? 10.613 -0.940 -3.547 1.00 95.50 95 LEU A N 1
ATOM 680 C CA . LEU A 1 95 ? 10.469 -0.357 -4.870 1.00 95.50 95 LEU A CA 1
ATOM 681 C C . LEU A 1 95 ? 10.928 -1.345 -5.943 1.00 95.50 95 LEU A C 1
ATOM 683 O O . LEU A 1 95 ? 11.760 -2.216 -5.689 1.00 95.50 95 LEU A O 1
ATOM 687 N N . GLU A 1 96 ? 10.415 -1.172 -7.156 1.00 94.44 96 GLU A N 1
ATOM 688 C CA . GLU A 1 96 ? 10.776 -1.977 -8.330 1.00 94.44 96 GLU A CA 1
ATOM 689 C C . GLU A 1 96 ? 12.284 -1.960 -8.637 1.00 94.44 96 GLU A C 1
ATOM 691 O O . GLU A 1 96 ? 12.842 -2.959 -9.080 1.00 94.44 96 GLU A O 1
ATOM 696 N N . ASP A 1 97 ? 12.981 -0.867 -8.310 1.00 92.06 97 ASP A N 1
ATOM 697 C CA . ASP A 1 97 ? 14.436 -0.739 -8.480 1.00 92.06 97 ASP A CA 1
ATOM 698 C C . ASP A 1 97 ? 15.266 -1.553 -7.456 1.00 92.06 97 ASP A C 1
ATOM 700 O O . ASP A 1 97 ? 16.492 -1.426 -7.394 1.00 92.06 97 ASP A O 1
ATOM 704 N N . GLY A 1 98 ? 14.607 -2.368 -6.624 1.00 90.19 98 GLY A N 1
ATOM 705 C CA . GLY A 1 98 ? 15.218 -3.173 -5.566 1.00 90.19 98 GLY A CA 1
ATOM 706 C C . GLY A 1 98 ? 15.554 -2.389 -4.295 1.00 90.19 98 GLY A C 1
ATOM 707 O O . GLY A 1 98 ? 16.142 -2.942 -3.366 1.00 90.19 98 GLY A O 1
ATOM 708 N N . THR A 1 99 ? 15.207 -1.102 -4.222 1.00 91.25 99 THR A N 1
ATOM 709 C CA . THR A 1 99 ? 15.402 -0.285 -3.023 1.00 91.25 99 THR A CA 1
ATOM 710 C C . THR A 1 99 ? 14.329 -0.576 -1.980 1.00 91.25 99 THR A C 1
ATOM 712 O O . THR A 1 99 ? 13.141 -0.567 -2.288 1.00 91.25 99 THR A O 1
ATOM 715 N N . VAL A 1 100 ? 14.729 -0.657 -0.710 1.00 92.31 100 VAL A N 1
ATOM 716 C CA . VAL A 1 100 ? 13.815 -0.534 0.433 1.00 92.31 100 VAL A CA 1
ATOM 717 C C . VAL A 1 100 ? 14.020 0.816 1.119 1.00 92.31 100 VAL A C 1
ATOM 719 O O . VAL A 1 100 ? 15.150 1.227 1.404 1.00 92.31 100 VAL A O 1
ATOM 722 N N . LYS A 1 101 ? 12.928 1.532 1.388 1.00 91.56 101 LYS A N 1
ATOM 723 C CA . LYS A 1 101 ? 12.919 2.819 2.090 1.00 91.56 101 LYS A CA 1
ATOM 724 C C . LYS A 1 101 ? 12.053 2.761 3.334 1.00 91.56 101 LYS A C 1
ATOM 726 O O . LYS A 1 101 ? 10.970 2.192 3.307 1.00 91.56 101 LYS A O 1
ATOM 731 N N . ILE A 1 102 ? 12.504 3.433 4.386 1.00 91.62 102 ILE A N 1
ATOM 732 C CA . ILE A 1 102 ? 11.690 3.711 5.569 1.00 91.62 102 ILE A CA 1
ATOM 733 C C . ILE A 1 102 ? 11.148 5.142 5.501 1.00 91.62 102 ILE A C 1
ATOM 735 O O . ILE A 1 102 ? 11.906 6.094 5.278 1.00 91.62 102 ILE A O 1
ATOM 739 N N . VAL A 1 103 ? 9.836 5.292 5.679 1.00 88.94 103 VAL A N 1
ATOM 740 C CA . VAL A 1 103 ? 9.131 6.578 5.718 1.00 88.94 103 VAL A CA 1
ATOM 741 C C . VAL A 1 103 ? 8.437 6.715 7.072 1.00 88.94 103 VAL A C 1
ATOM 743 O O . VAL A 1 103 ? 7.577 5.908 7.410 1.00 88.94 103 VAL A O 1
ATOM 746 N N . GLY A 1 104 ? 8.804 7.742 7.841 1.00 86.06 104 GLY A N 1
ATOM 747 C CA . GLY A 1 104 ? 8.360 7.896 9.232 1.00 86.06 104 GLY A CA 1
ATOM 748 C C . GLY A 1 104 ? 9.118 6.982 10.204 1.00 86.06 104 GLY A C 1
ATOM 749 O O . GLY A 1 104 ? 10.150 6.417 9.849 1.00 86.06 104 GLY A O 1
ATOM 750 N N . GLY A 1 105 ? 8.593 6.846 11.422 1.00 78.06 105 GLY A N 1
ATOM 751 C CA . GLY A 1 105 ? 9.120 5.980 12.479 1.00 78.06 105 GLY A CA 1
ATOM 752 C C . GLY A 1 105 ? 10.353 6.521 13.224 1.00 78.06 105 GLY A C 1
ATOM 753 O O . GLY A 1 105 ? 10.982 7.486 12.787 1.00 78.06 105 GLY A O 1
ATOM 754 N N . PRO A 1 106 ? 10.718 5.899 14.364 1.00 68.56 106 PRO A N 1
ATOM 755 C CA . PRO A 1 106 ? 11.891 6.274 15.159 1.00 68.56 106 PRO A CA 1
ATOM 756 C C . PRO A 1 106 ? 13.199 5.827 14.495 1.00 68.56 106 PRO A C 1
ATOM 758 O O . PRO A 1 106 ? 14.252 6.429 14.694 1.00 68.56 106 PRO A O 1
ATOM 761 N N . VAL A 1 107 ? 13.129 4.789 13.657 1.00 60.03 107 VAL A N 1
ATOM 762 C CA . VAL A 1 107 ? 14.200 4.412 12.737 1.00 60.03 107 VAL A CA 1
ATOM 763 C C . VAL A 1 107 ? 14.122 5.397 11.572 1.00 60.03 107 VAL A C 1
ATOM 765 O O . VAL A 1 107 ? 13.433 5.134 10.592 1.00 60.03 107 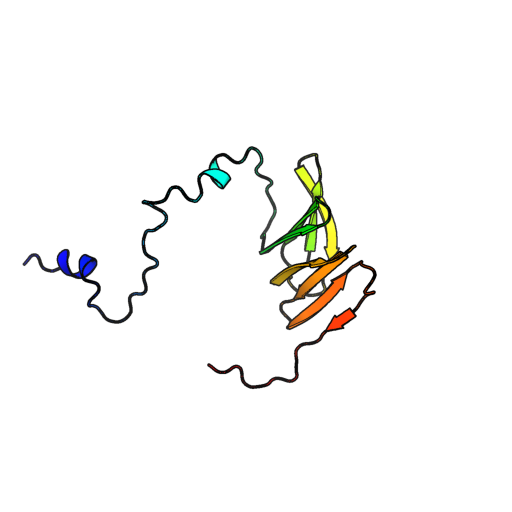VAL A O 1
ATOM 768 N N . GLY A 1 108 ? 14.742 6.572 11.724 1.00 60.19 108 GLY A N 1
ATOM 769 C CA . GLY A 1 108 ? 14.696 7.659 10.739 1.00 60.19 108 GLY A CA 1
ATOM 770 C C . GLY A 1 108 ? 15.017 7.207 9.305 1.00 60.19 108 GLY A C 1
ATOM 771 O O . GLY A 1 108 ? 15.501 6.099 9.085 1.00 60.19 108 GLY A O 1
ATOM 772 N N . ARG A 1 109 ? 14.747 8.069 8.308 1.00 62.22 109 ARG A N 1
ATOM 773 C CA . ARG A 1 109 ? 14.838 7.745 6.865 1.00 62.22 109 ARG A CA 1
ATOM 774 C C . ARG A 1 109 ? 16.079 6.909 6.526 1.00 62.22 109 ARG A C 1
ATOM 776 O O . ARG A 1 109 ? 17.174 7.440 6.353 1.00 62.22 109 ARG A O 1
ATOM 783 N N . ARG A 1 110 ? 15.884 5.601 6.357 1.00 67.62 110 ARG A N 1
ATOM 784 C CA . ARG A 1 110 ? 16.928 4.657 5.955 1.00 67.62 110 ARG A CA 1
ATOM 785 C C . ARG A 1 110 ? 16.613 4.138 4.563 1.00 67.62 110 ARG A C 1
ATOM 787 O O . ARG A 1 110 ? 15.482 3.740 4.283 1.00 67.62 110 ARG A O 1
ATOM 794 N N . ARG A 1 111 ? 17.618 4.158 3.690 1.00 74.19 111 ARG A N 1
ATOM 795 C CA . ARG A 1 111 ? 17.574 3.521 2.373 1.00 74.19 111 ARG A CA 1
ATOM 796 C C . ARG A 1 111 ? 18.479 2.300 2.408 1.00 74.19 111 ARG A C 1
ATOM 798 O O . ARG A 1 111 ? 19.657 2.427 2.727 1.00 74.19 111 ARG A O 1
ATOM 805 N N . VAL A 1 112 ? 17.934 1.146 2.058 1.00 76.62 112 VAL A N 1
ATOM 806 C CA . VAL A 1 112 ? 18.703 -0.068 1.795 1.00 76.62 112 VAL A CA 1
ATOM 807 C C . VAL A 1 112 ? 18.647 -0.283 0.292 1.00 76.62 112 VAL A C 1
ATOM 809 O O . VAL A 1 112 ? 17.564 -0.415 -0.274 1.00 76.62 112 VAL A O 1
ATOM 812 N N . GLY A 1 113 ? 19.798 -0.185 -0.370 1.00 71.56 113 GLY A N 1
ATOM 813 C CA . GLY A 1 113 ? 19.900 -0.521 -1.787 1.00 71.56 113 GLY A CA 1
ATOM 814 C C . GLY A 1 113 ? 19.877 -2.037 -1.987 1.00 71.56 113 GLY A C 1
ATOM 815 O O . GLY A 1 113 ? 20.079 -2.774 -1.016 1.00 71.56 113 GLY A O 1
ATOM 816 N N . PRO A 1 114 ? 19.668 -2.505 -3.226 1.00 66.62 114 PRO A N 1
ATOM 817 C CA . PRO A 1 114 ? 19.834 -3.917 -3.529 1.00 66.62 114 PRO A CA 1
ATOM 818 C C . PRO A 1 114 ? 21.255 -4.369 -3.137 1.00 66.62 114 PRO A C 1
ATOM 820 O O . PRO A 1 114 ? 22.200 -3.578 -3.268 1.00 66.62 114 PRO A O 1
ATOM 823 N N . PRO A 1 115 ? 21.437 -5.612 -2.651 1.00 65.06 115 PRO A N 1
ATOM 824 C CA . PRO A 1 115 ? 22.775 -6.172 -2.497 1.00 65.06 115 PRO A CA 1
ATOM 825 C C . PRO A 1 115 ? 23.511 -6.139 -3.851 1.00 65.06 115 PRO A C 1
ATOM 827 O O . PRO A 1 115 ? 22.855 -6.103 -4.900 1.00 65.06 115 PRO A O 1
ATOM 830 N N . PRO A 1 116 ? 24.861 -6.151 -3.874 1.00 66.81 116 PRO A N 1
ATOM 831 C CA . PRO A 1 116 ? 25.590 -6.364 -5.124 1.00 66.81 116 PRO A CA 1
ATOM 832 C C . PRO A 1 116 ? 25.016 -7.607 -5.809 1.00 66.81 116 PRO A C 1
ATOM 834 O O . PRO A 1 116 ? 24.732 -8.587 -5.122 1.00 66.81 116 PRO A O 1
ATOM 837 N N . ARG A 1 117 ? 24.784 -7.539 -7.130 1.00 58.28 117 ARG A N 1
ATOM 838 C CA . ARG A 1 117 ? 24.163 -8.622 -7.912 1.00 58.28 117 ARG A CA 1
ATOM 839 C C . ARG A 1 117 ? 24.932 -9.930 -7.691 1.00 58.28 117 ARG A C 1
ATOM 841 O O . ARG A 1 117 ? 25.923 -10.187 -8.365 1.00 58.28 117 ARG A O 1
ATOM 848 N N . GLY A 1 118 ? 24.478 -10.737 -6.742 1.00 60.97 118 GLY A N 1
ATOM 849 C CA . GLY A 1 118 ? 24.794 -12.153 -6.666 1.00 60.97 118 GLY A CA 1
ATOM 850 C C . GLY A 1 118 ? 23.846 -12.898 -7.602 1.00 60.97 118 GLY A C 1
ATOM 851 O O . GLY A 1 118 ? 22.716 -12.437 -7.791 1.00 60.97 118 GLY A O 1
ATOM 852 N N . PRO A 1 119 ? 24.274 -14.006 -8.225 1.00 56.12 119 PRO A N 1
ATOM 853 C CA . PRO A 1 119 ? 23.370 -14.814 -9.028 1.00 56.12 119 PRO A CA 1
ATOM 854 C C . PRO A 1 119 ? 22.199 -15.264 -8.145 1.00 56.12 119 PRO A C 1
ATOM 856 O O . PRO A 1 119 ? 22.406 -15.897 -7.111 1.00 56.12 119 PRO A O 1
ATOM 859 N N . CYS A 1 120 ? 20.972 -14.906 -8.530 1.00 46.78 120 CYS A N 1
ATOM 860 C CA . CYS A 1 120 ? 19.789 -15.572 -8.000 1.00 46.78 120 CYS A CA 1
ATOM 861 C C . CYS A 1 120 ? 19.922 -17.057 -8.370 1.00 46.78 120 CYS A C 1
ATOM 863 O O . CYS A 1 120 ? 20.103 -17.337 -9.558 1.00 46.78 120 CYS A O 1
ATOM 865 N N . PRO A 1 121 ? 19.891 -17.996 -7.408 1.00 49.22 121 PRO A N 1
ATOM 866 C CA . PRO A 1 121 ? 19.819 -19.407 -7.749 1.00 49.22 121 PRO A CA 1
ATOM 867 C C . PRO A 1 121 ? 18.487 -19.624 -8.473 1.00 49.22 121 PRO A C 1
ATOM 869 O O . PRO A 1 121 ? 17.423 -19.392 -7.895 1.00 49.22 121 PRO A O 1
ATOM 872 N N . GLY A 1 122 ? 18.583 -19.922 -9.768 1.00 46.41 122 GLY A N 1
ATOM 873 C CA . GLY A 1 122 ? 17.459 -20.362 -10.591 1.00 46.41 122 GLY A CA 1
ATOM 874 C C . GLY A 1 122 ? 17.075 -21.804 -10.308 1.00 46.41 122 GLY A C 1
ATOM 875 O O . GLY A 1 122 ? 17.858 -22.505 -9.626 1.00 46.41 122 GLY A O 1
#

pLDDT: mean 77.69, std 19.23, range [43.38, 97.12]

Radius of gyration: 21.04 Å; chains: 1; bounding box: 46×54×45 Å